Protein AF-B0I543-F1 (afdb_monomer)

Foldseek 3Di:
DDDDDDPDPPDDDDDDPDPVVVVVVVVVQLVVLQVCCPDPNNLVPPDPPPPPDDPVNSVVSNCSSCVSVVVVVVV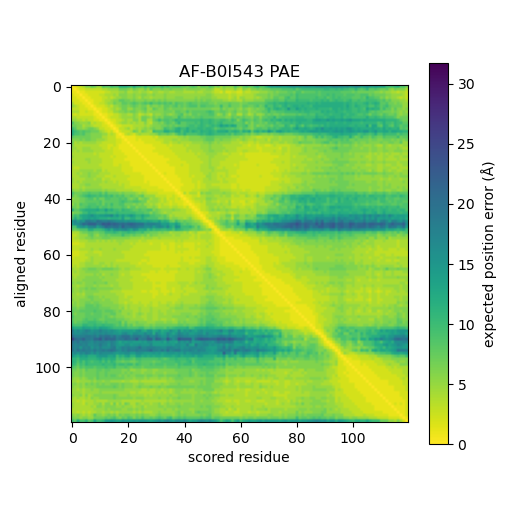VVVCVVVCCVVVVDDPDDDADPVNVVVVVVVVVVVVVVVVVVVVD

Organism: Zinnia elegans (NCBI:txid34245)

Radius of gyration: 21.09 Å; Cα contacts (8 Å, |Δi|>4): 32; chains: 1; bounding box: 51×44×49 Å

pLDDT: mean 90.52, std 5.72, range [71.56, 97.69]

Mean predicted aligned error: 6.33 Å

InterPro domains:
  IPR005150 Cellulose synthase [PF03552] (1-120)

Solvent-accessible surface area (backbone atoms only — not comparable to full-atom values): 7490 Å² total; per-residue (Å²): 140,83,91,82,85,66,98,58,80,88,76,86,80,89,75,81,87,51,66,68,59,49,51,55,50,53,48,52,52,41,52,52,26,50,51,42,52,78,37,88,72,17,64,87,78,36,76,70,81,78,72,85,63,56,68,70,61,47,50,52,53,36,52,70,34,51,53,64,62,54,52,58,62,48,52,54,58,68,48,44,62,58,51,30,66,76,69,68,55,72,88,72,72,90,77,47,78,68,56,50,51,52,53,53,50,51,54,52,49,53,54,53,50,54,54,56,64,74,69,112

Secondary structure (DSSP, 8-state):
------SS-S---PPP-SHHHHHHHHHHHHHHHHHHHHSTT-TTTSS-TTS-S-HHHHHHHHHHHHGGGGHHHHHHHHHHHHHHHHH---SSPPPPHHHHHHHHHHHHHHHHHHHHHHH-

Nearest PDB structures (foldseek):
  6wlb-assembly1_B  TM=9.700E-01  e=6.885E-10  Populus tremula x Populus tremuloides
  7d5k-assembly1_A  TM=9.700E-01  e=6.885E-10  Gossypium hirsutum
  8g2j-assembly1_D  TM=9.827E-01  e=1.732E-09  Populus tremula x P. tremuloides/Amanita muscaria mixed EST library
  8g27-assembly1_D  TM=9.525E-01  e=1.440E-09  Populus tremula x Populus tremuloides

Structure (mmCIF, N/CA/C/O backbone):
data_AF-B0I543-F1
#
_entry.id   AF-B0I543-F1
#
loop_
_atom_site.group_PDB
_atom_site.id
_atom_site.type_symbol
_atom_site.label_atom_id
_atom_site.label_alt_id
_atom_site.label_comp_id
_atom_site.label_asym_id
_atom_site.label_entity_id
_atom_site.label_seq_id
_atom_site.pdbx_PDB_ins_code
_atom_site.Cartn_x
_atom_site.Cartn_y
_atom_site.Cartn_z
_atom_site.occupancy
_atom_site.B_iso_or_equiv
_atom_site.auth_seq_id
_atom_site.auth_comp_id
_atom_site.auth_asym_id
_atom_site.auth_atom_id
_atom_site.pdbx_PDB_model_num
ATOM 1 N N . SER A 1 1 ? 17.192 -6.432 -12.980 1.00 87.19 1 SER A N 1
ATOM 2 C CA . SER A 1 1 ? 17.632 -5.085 -13.412 1.00 87.19 1 SER A CA 1
ATOM 3 C C . SER A 1 1 ? 18.626 -4.529 -12.395 1.00 87.19 1 SER A C 1
ATOM 5 O O . SER A 1 1 ? 18.761 -5.119 -11.329 1.00 87.19 1 SER A O 1
ATOM 7 N N . ILE A 1 2 ? 19.341 -3.442 -12.711 1.00 92.81 2 ILE A N 1
ATOM 8 C CA 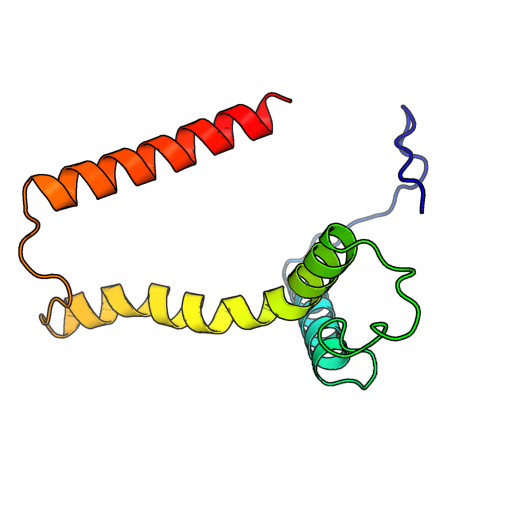. ILE A 1 2 ? 20.248 -2.755 -11.772 1.00 92.81 2 ILE A CA 1
ATOM 9 C C . ILE A 1 2 ? 19.698 -1.350 -11.516 1.00 92.81 2 ILE A C 1
ATOM 11 O O . ILE A 1 2 ? 19.372 -0.642 -12.467 1.00 92.81 2 ILE A O 1
ATOM 15 N N . TYR A 1 3 ? 19.599 -0.953 -10.246 1.00 93.12 3 TYR A N 1
ATOM 16 C CA . TYR A 1 3 ? 19.235 0.405 -9.841 1.00 93.12 3 TYR A CA 1
ATOM 17 C C . TYR A 1 3 ? 20.506 1.186 -9.483 1.00 93.12 3 TYR A C 1
ATOM 19 O O . TYR A 1 3 ? 21.212 0.819 -8.548 1.00 93.12 3 TYR A O 1
ATOM 27 N N . CYS A 1 4 ? 20.832 2.227 -10.256 1.00 94.31 4 CYS A N 1
ATOM 28 C CA . CYS A 1 4 ? 22.041 3.034 -10.081 1.00 94.31 4 CYS A CA 1
ATOM 29 C C . CYS A 1 4 ? 21.666 4.480 -9.737 1.00 94.31 4 CYS A C 1
ATOM 31 O O . CYS A 1 4 ? 20.900 5.110 -10.466 1.00 94.31 4 CYS A O 1
ATOM 33 N N . MET A 1 5 ? 22.227 5.009 -8.647 1.00 94.81 5 MET A N 1
ATOM 34 C CA . MET A 1 5 ? 22.011 6.387 -8.199 1.00 94.81 5 MET A CA 1
ATOM 35 C C . MET A 1 5 ? 23.316 7.191 -8.327 1.00 94.81 5 MET A C 1
ATOM 37 O O . MET A 1 5 ? 24.143 7.173 -7.413 1.00 94.81 5 MET A O 1
ATOM 41 N N . PRO A 1 6 ? 23.556 7.876 -9.464 1.00 95.50 6 PRO A N 1
ATOM 42 C CA . PRO A 1 6 ? 24.725 8.736 -9.622 1.00 95.50 6 PRO A CA 1
ATOM 43 C C . PRO A 1 6 ? 24.634 9.975 -8.719 1.00 95.50 6 PRO A C 1
ATOM 45 O O . PRO A 1 6 ? 23.549 10.458 -8.405 1.00 95.50 6 PRO A O 1
ATOM 48 N N . LYS A 1 7 ? 25.789 10.558 -8.363 1.00 94.94 7 LYS A N 1
ATOM 49 C CA . LYS A 1 7 ? 25.868 11.759 -7.500 1.00 94.94 7 LYS A CA 1
ATOM 50 C C . LYS A 1 7 ? 25.099 12.968 -8.046 1.00 94.94 7 LYS A C 1
ATOM 52 O O . LYS A 1 7 ? 24.672 13.824 -7.280 1.00 94.94 7 LYS A O 1
ATOM 57 N N . ARG A 1 8 ? 24.968 13.077 -9.371 1.00 94.00 8 ARG A N 1
ATOM 58 C CA . ARG A 1 8 ? 24.15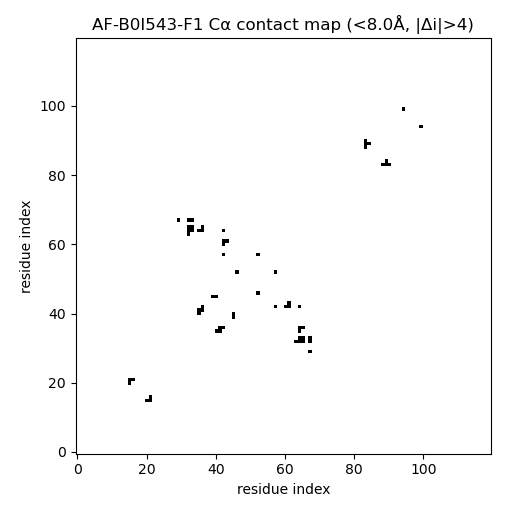4 14.102 -10.035 1.00 94.00 8 ARG A CA 1
ATOM 59 C C . ARG A 1 8 ? 22.937 13.424 -10.657 1.00 94.00 8 ARG A C 1
ATOM 61 O O . ARG A 1 8 ? 23.126 12.382 -11.282 1.00 94.00 8 ARG A O 1
ATOM 68 N N . PRO A 1 9 ? 21.727 14.006 -10.561 1.00 92.50 9 PRO A N 1
ATOM 69 C CA . PRO A 1 9 ? 20.550 13.434 -11.204 1.00 92.50 9 PRO A CA 1
ATOM 70 C C . PRO A 1 9 ? 20.782 13.378 -12.715 1.00 92.50 9 PRO A C 1
ATOM 72 O O . PRO A 1 9 ? 20.900 14.424 -13.353 1.00 92.50 9 PRO A O 1
ATOM 75 N N . ALA A 1 10 ? 20.882 12.167 -13.264 1.00 92.75 10 ALA A N 1
ATOM 76 C CA . ALA A 1 10 ? 21.130 11.956 -14.690 1.00 92.75 10 ALA A CA 1
ATOM 77 C C . ALA A 1 10 ? 19.910 12.325 -15.552 1.00 92.75 10 ALA A C 1
ATOM 79 O O . ALA A 1 10 ? 20.069 12.754 -16.689 1.00 92.75 10 ALA A O 1
ATOM 80 N N . PHE A 1 11 ? 18.704 12.215 -14.987 1.00 94.19 11 PHE A N 1
ATOM 81 C CA . PHE A 1 11 ? 17.448 12.597 -15.626 1.00 94.19 11 PHE A CA 1
ATOM 82 C C . PHE A 1 11 ? 16.709 13.602 -14.739 1.00 94.19 11 PHE A C 1
ATOM 84 O O . PHE A 1 11 ? 16.495 13.352 -13.552 1.00 94.19 11 PHE A O 1
ATOM 91 N N . LYS A 1 12 ? 16.330 14.748 -15.313 1.00 92.12 12 LYS A N 1
ATOM 92 C CA . LYS A 1 12 ? 15.511 15.784 -14.672 1.00 92.12 12 LYS A CA 1
ATOM 93 C C . LYS A 1 12 ? 14.378 16.169 -15.616 1.00 92.12 12 LYS A C 1
ATOM 95 O O . LYS A 1 12 ? 14.608 16.330 -16.810 1.00 92.12 12 LYS A O 1
ATOM 100 N N . GLY A 1 13 ? 13.181 16.338 -15.074 1.00 91.88 13 GLY A N 1
ATOM 101 C CA . GLY A 1 13 ? 12.006 16.802 -15.806 1.00 91.88 13 GLY A CA 1
ATOM 102 C C . GLY A 1 13 ? 11.119 17.653 -14.904 1.00 91.88 13 GLY A C 1
ATOM 103 O O . GLY A 1 13 ? 11.272 17.627 -13.681 1.00 91.88 13 GLY A O 1
ATOM 104 N N . SER A 1 14 ? 10.208 18.412 -15.505 1.00 90.25 14 SER A N 1
ATOM 105 C CA . SER A 1 14 ? 9.228 19.207 -14.762 1.00 90.25 14 SER A CA 1
ATOM 106 C C . SER A 1 14 ? 8.102 18.319 -14.236 1.00 90.25 14 SER A C 1
ATOM 108 O O . SER A 1 14 ? 7.563 17.491 -14.970 1.00 90.25 14 SER A O 1
ATOM 110 N N . ALA A 1 15 ? 7.744 18.496 -12.966 1.00 88.81 15 ALA A N 1
ATOM 111 C CA . ALA A 1 15 ? 6.614 17.812 -12.347 1.00 88.81 15 ALA A CA 1
ATOM 112 C C . ALA A 1 15 ? 5.326 18.650 -12.478 1.00 88.81 15 ALA A C 1
ATOM 114 O O . ALA A 1 15 ? 5.411 19.878 -12.567 1.00 88.81 15 ALA A O 1
ATOM 115 N N . PRO A 1 16 ? 4.136 18.020 -12.467 1.00 83.50 16 PRO A N 1
ATOM 116 C CA . PRO A 1 16 ? 2.871 18.746 -12.451 1.00 83.50 16 PRO A CA 1
ATOM 117 C C . PRO A 1 16 ? 2.772 19.657 -11.222 1.00 83.50 16 PRO A C 1
ATOM 119 O O . PRO A 1 16 ? 3.029 19.215 -10.103 1.00 83.50 16 PRO A O 1
ATOM 122 N N . ILE A 1 17 ? 2.377 20.914 -11.436 1.00 91.06 17 ILE A N 1
ATOM 123 C CA . ILE A 1 17 ? 2.171 21.907 -10.364 1.00 91.06 17 ILE A CA 1
ATOM 124 C C . ILE A 1 17 ? 0.702 21.906 -9.905 1.00 91.06 17 ILE A C 1
ATOM 126 O O . ILE A 1 17 ? 0.397 22.238 -8.763 1.00 91.06 17 ILE A O 1
ATOM 130 N N . ASN A 1 18 ? -0.216 21.499 -10.788 1.00 94.19 18 ASN A N 1
ATOM 131 C CA . ASN A 1 18 ? -1.648 21.459 -10.515 1.00 94.19 18 ASN A CA 1
ATOM 132 C C . ASN A 1 18 ? -2.065 20.128 -9.866 1.00 94.19 18 ASN A C 1
ATOM 134 O O . ASN A 1 18 ? -1.653 19.045 -10.293 1.00 94.19 18 ASN A O 1
ATOM 138 N N . LEU A 1 19 ? -2.953 20.209 -8.871 1.00 93.06 19 LEU A N 1
ATOM 139 C CA . LEU A 1 19 ? -3.538 19.049 -8.202 1.00 93.06 19 LEU A CA 1
ATOM 140 C C . LEU A 1 19 ? -4.340 18.171 -9.171 1.00 93.06 19 LEU A C 1
ATOM 142 O O . LEU A 1 19 ? -4.261 16.948 -9.094 1.00 93.06 19 LEU A O 1
ATOM 146 N N . SER A 1 20 ? -5.076 18.782 -10.103 1.00 94.75 20 SER A N 1
ATOM 147 C CA . SER A 1 20 ? -5.937 18.048 -11.045 1.00 94.75 20 SER A CA 1
ATOM 148 C C . SER A 1 20 ? -5.132 17.083 -11.919 1.00 94.75 20 SER A C 1
ATOM 150 O O . SER A 1 20 ? -5.486 15.912 -12.063 1.00 94.75 20 SER A O 1
ATOM 152 N N . ASP A 1 21 ? -3.996 17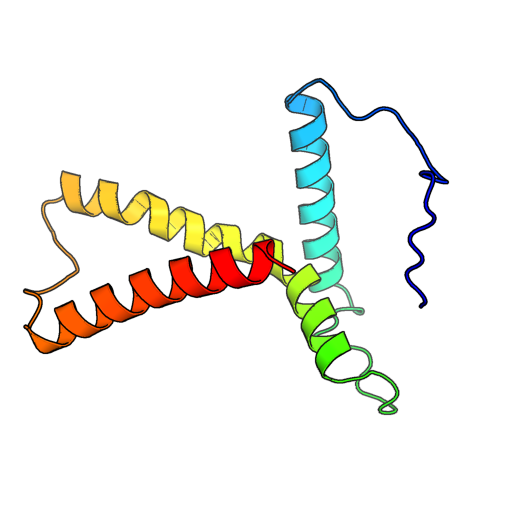.546 -12.439 1.00 92.25 21 ASP A N 1
ATOM 153 C CA . ASP A 1 21 ? -3.105 16.727 -13.264 1.00 92.25 21 ASP A CA 1
ATOM 154 C C . ASP A 1 21 ? -2.477 15.601 -12.446 1.00 92.25 21 ASP A C 1
ATOM 156 O O . ASP A 1 21 ? -2.364 14.465 -12.913 1.00 92.25 21 ASP A O 1
ATOM 160 N N . ARG A 1 22 ? -2.123 15.888 -11.187 1.00 92.56 22 ARG A N 1
ATOM 161 C CA . ARG A 1 22 ? -1.565 14.885 -10.283 1.00 92.56 22 ARG A CA 1
ATOM 162 C C . ARG A 1 22 ? -2.578 13.794 -9.934 1.00 92.56 22 ARG A C 1
ATOM 164 O O . ARG A 1 22 ? -2.209 12.620 -9.920 1.00 92.56 22 ARG A O 1
ATOM 171 N N . LEU A 1 23 ? -3.838 14.152 -9.693 1.00 93.81 23 LEU A N 1
ATOM 172 C CA . LEU A 1 23 ? -4.910 13.188 -9.426 1.00 93.81 23 LEU A CA 1
ATOM 173 C C . LEU A 1 23 ? -5.188 12.309 -10.646 1.00 93.81 23 LEU A C 1
ATOM 175 O O . LEU A 1 23 ? -5.224 11.087 -10.518 1.00 93.81 23 LEU A O 1
ATOM 179 N N . ASN A 1 24 ? -5.291 12.905 -11.837 1.00 94.50 24 ASN A N 1
ATOM 180 C CA . ASN A 1 24 ? -5.460 12.152 -13.081 1.00 94.50 24 ASN A CA 1
ATOM 181 C C . ASN A 1 24 ? -4.287 11.197 -13.339 1.00 94.50 24 ASN A C 1
ATOM 183 O O . ASN A 1 24 ? -4.485 10.073 -13.800 1.00 94.50 24 ASN A O 1
ATOM 187 N N . GLN A 1 25 ? -3.061 11.604 -13.004 1.00 93.00 25 GLN A N 1
ATOM 188 C CA . GLN A 1 25 ? -1.888 10.742 -13.109 1.00 93.00 25 GLN A CA 1
ATOM 189 C C . GLN A 1 25 ? -1.981 9.524 -12.179 1.00 93.00 25 GLN A C 1
ATOM 191 O O . GLN A 1 25 ? -1.772 8.397 -12.627 1.00 93.00 25 GLN A O 1
ATOM 196 N N . VAL A 1 26 ? -2.322 9.729 -10.905 1.00 94.25 26 VAL A N 1
ATOM 197 C CA . VAL A 1 26 ? -2.469 8.632 -9.934 1.00 94.25 26 VAL A CA 1
ATOM 198 C C . VAL A 1 26 ? -3.628 7.708 -10.315 1.00 94.25 26 VAL A C 1
ATOM 200 O O . VAL A 1 26 ? -3.490 6.489 -10.222 1.00 94.25 26 VAL A O 1
ATOM 203 N N . LEU A 1 27 ? -4.733 8.265 -10.817 1.00 94.75 27 LEU A N 1
ATOM 204 C CA . LEU A 1 27 ? -5.859 7.488 -11.327 1.00 94.75 27 LEU A CA 1
ATOM 205 C C . LEU A 1 27 ? -5.432 6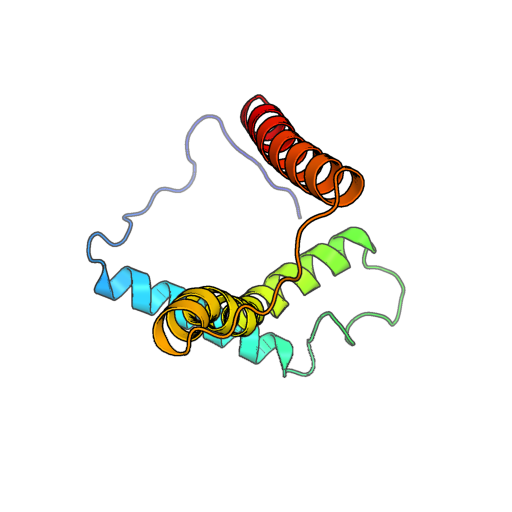.583 -12.490 1.00 94.75 27 LEU A C 1
ATOM 207 O O . LEU A 1 27 ? -5.755 5.398 -12.492 1.00 94.75 27 LEU A O 1
ATOM 211 N N . ARG A 1 28 ? -4.654 7.104 -13.447 1.00 95.25 28 ARG A N 1
ATOM 212 C CA . ARG A 1 28 ? -4.119 6.302 -14.561 1.00 95.25 28 ARG A CA 1
ATOM 213 C C . ARG A 1 28 ? -3.221 5.165 -14.079 1.00 95.25 28 ARG A C 1
ATOM 215 O O . ARG A 1 28 ? -3.284 4.076 -14.643 1.00 95.25 28 ARG A O 1
ATOM 222 N N . TRP A 1 29 ? -2.411 5.390 -13.045 1.00 94.75 29 TRP A N 1
ATOM 223 C CA . TRP A 1 29 ? -1.605 4.326 -12.438 1.00 94.75 29 TRP A CA 1
ATOM 224 C C . TRP A 1 29 ? -2.470 3.251 -11.783 1.00 94.75 29 TRP A C 1
ATOM 226 O O . TRP A 1 29 ? -2.239 2.066 -12.013 1.00 94.75 29 TRP A O 1
ATOM 236 N N . ALA A 1 30 ? -3.491 3.655 -11.023 1.00 93.50 30 ALA A N 1
ATOM 237 C CA . ALA A 1 30 ? -4.413 2.722 -10.384 1.00 93.50 30 ALA A CA 1
ATOM 238 C C . ALA A 1 30 ? -5.172 1.881 -11.420 1.00 93.50 30 ALA A C 1
ATOM 240 O O . ALA A 1 30 ? -5.216 0.660 -11.292 1.00 93.50 30 ALA A O 1
ATOM 241 N N . LEU A 1 31 ? -5.697 2.511 -12.476 1.00 94.44 31 LEU A N 1
ATOM 242 C CA . LEU A 1 31 ? -6.382 1.818 -13.570 1.00 94.44 31 LEU A CA 1
ATOM 243 C C . LEU A 1 31 ? -5.466 0.810 -14.271 1.00 94.44 31 LEU A C 1
ATOM 245 O O . LEU A 1 31 ? -5.857 -0.340 -14.434 1.00 94.44 31 LEU A O 1
ATOM 249 N N . GLY A 1 32 ? -4.234 1.203 -14.614 1.00 94.12 32 GLY A N 1
ATOM 250 C CA . GLY A 1 32 ? -3.272 0.289 -15.235 1.00 94.12 32 GLY A CA 1
ATOM 251 C C . GLY A 1 32 ? -2.898 -0.889 -14.328 1.00 94.12 32 GLY A C 1
ATOM 252 O O . GLY A 1 32 ? -2.775 -2.017 -14.794 1.00 94.12 32 GLY A O 1
ATOM 253 N N . SER A 1 33 ? -2.770 -0.654 -13.020 1.00 93.06 33 SER A N 1
ATOM 254 C CA . SER A 1 33 ? -2.500 -1.711 -12.037 1.00 93.06 33 SER A CA 1
ATOM 255 C C . SER A 1 33 ? -3.663 -2.715 -11.940 1.00 93.06 33 SER A C 1
ATOM 257 O O . SER A 1 33 ? -3.444 -3.927 -11.984 1.00 93.06 33 SER A O 1
ATOM 259 N N . VAL A 1 34 ? -4.909 -2.228 -11.927 1.00 93.62 34 VAL A N 1
ATOM 260 C CA . VAL A 1 34 ? -6.119 -3.069 -11.957 1.00 93.62 34 VAL A CA 1
ATOM 261 C C . VAL A 1 34 ? -6.244 -3.840 -13.277 1.00 93.62 34 VAL A C 1
ATOM 263 O O . VAL A 1 34 ? -6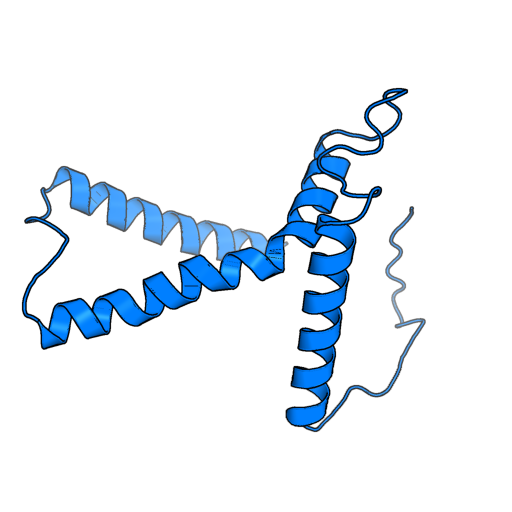.587 -5.021 -13.270 1.00 93.62 34 VAL A O 1
ATOM 266 N N . GLU A 1 35 ? -5.930 -3.216 -14.411 1.00 94.19 35 GLU A N 1
ATOM 267 C CA . GLU A 1 35 ? -5.933 -3.882 -15.717 1.00 94.19 35 GLU A CA 1
ATOM 268 C C . GLU A 1 35 ? -4.926 -5.041 -15.753 1.00 94.19 35 GLU A C 1
ATOM 270 O O . GLU A 1 35 ? -5.277 -6.157 -16.138 1.00 94.19 35 GLU A O 1
ATOM 275 N N . ILE A 1 36 ? -3.699 -4.820 -15.266 1.00 92.44 36 ILE A N 1
ATOM 276 C CA . ILE A 1 36 ? -2.676 -5.870 -15.151 1.00 92.44 36 ILE A CA 1
ATOM 277 C C . ILE A 1 36 ? -3.157 -6.997 -14.234 1.00 92.44 36 ILE A C 1
ATOM 279 O O . ILE A 1 36 ? -2.971 -8.169 -14.572 1.00 92.44 36 ILE A O 1
ATOM 283 N N . PHE A 1 37 ? -3.804 -6.663 -13.114 1.00 91.69 37 PHE A N 1
ATOM 284 C CA . PHE A 1 37 ? -4.334 -7.641 -12.166 1.00 91.69 37 PHE A CA 1
ATOM 285 C C . PHE A 1 37 ? -5.323 -8.619 -12.812 1.00 91.69 37 PHE A C 1
ATOM 287 O O . PHE A 1 37 ? -5.218 -9.825 -12.582 1.00 91.69 37 PHE A O 1
ATOM 294 N N . PHE A 1 38 ? -6.257 -8.109 -13.622 1.00 91.19 38 PHE A N 1
ATOM 295 C CA . PHE A 1 38 ? -7.266 -8.915 -14.322 1.00 91.19 38 PHE A CA 1
ATOM 296 C C . PHE A 1 38 ? -6.774 -9.505 -15.651 1.00 91.19 38 PHE A C 1
ATOM 298 O O . PHE A 1 38 ? -7.432 -10.372 -16.228 1.00 91.19 38 PHE A O 1
ATOM 305 N N . SER A 1 39 ? -5.617 -9.068 -16.144 1.00 91.31 39 SER A N 1
ATOM 306 C CA . SER A 1 39 ? -5.020 -9.602 -17.364 1.00 91.31 39 SER A CA 1
ATOM 307 C C . SER A 1 39 ? -4.450 -11.017 -17.177 1.00 91.31 39 SER A C 1
ATOM 309 O O . SER A 1 39 ? -4.167 -11.487 -16.072 1.00 91.31 39 SER A O 1
ATOM 311 N N . ARG A 1 40 ? -4.148 -11.681 -18.300 1.00 86.56 40 ARG A N 1
ATOM 312 C CA . ARG A 1 40 ? -3.423 -12.966 -18.326 1.00 86.56 40 ARG A CA 1
ATOM 313 C C . ARG A 1 40 ? -2.024 -12.892 -17.691 1.00 86.56 40 ARG A C 1
ATOM 315 O O . ARG A 1 40 ? -1.466 -13.925 -17.324 1.00 86.56 40 ARG A O 1
ATOM 322 N N . HIS A 1 41 ? -1.457 -11.693 -17.569 1.00 87.31 41 HIS A N 1
ATOM 323 C CA . HIS A 1 41 ? -0.118 -11.453 -17.033 1.00 87.31 41 HIS A CA 1
ATOM 324 C C . HIS A 1 41 ? -0.112 -11.151 -15.528 1.00 87.31 41 HIS A C 1
ATOM 326 O O . HIS A 1 41 ? 0.888 -10.661 -15.009 1.00 87.31 41 HIS A O 1
ATOM 332 N N . SER A 1 42 ? -1.197 -11.473 -14.816 1.00 86.38 42 SER A N 1
ATOM 333 C CA . SER A 1 42 ? -1.284 -11.278 -13.370 1.00 86.38 42 SER A CA 1
ATOM 334 C C . SER A 1 42 ? -0.152 -12.010 -12.625 1.00 86.38 42 SER A C 1
ATOM 336 O O . SER A 1 42 ? -0.031 -13.236 -12.751 1.00 86.38 42 SER A O 1
ATOM 338 N N . PRO A 1 43 ? 0.665 -11.314 -11.807 1.00 84.56 43 PRO A N 1
ATOM 339 C CA . PRO A 1 43 ? 1.816 -11.911 -11.116 1.00 84.56 43 PRO A CA 1
ATOM 340 C C . PRO A 1 43 ? 1.427 -13.007 -10.107 1.00 84.56 43 PRO A C 1
ATOM 342 O O . PRO A 1 43 ? 2.281 -13.807 -9.710 1.00 84.56 43 PRO A O 1
ATOM 345 N N . LEU A 1 44 ? 0.141 -13.067 -9.732 1.00 83.06 44 LEU A N 1
ATOM 346 C CA . LEU A 1 44 ? -0.444 -14.095 -8.869 1.00 83.06 44 LEU A CA 1
ATOM 347 C C . LEU A 1 44 ? -0.509 -15.481 -9.514 1.00 83.06 44 LEU A C 1
ATOM 349 O O . LEU A 1 44 ? -0.408 -16.476 -8.807 1.00 83.06 44 LEU A O 1
ATOM 353 N N . LEU A 1 45 ? -0.706 -15.558 -10.831 1.00 80.62 45 LEU A N 1
ATOM 354 C CA . LEU A 1 45 ? -0.950 -16.823 -11.543 1.00 80.62 45 LEU A CA 1
ATOM 355 C C . LEU A 1 45 ? 0.032 -17.041 -12.701 1.00 80.62 45 LEU A C 1
ATOM 357 O O . LEU A 1 45 ? 0.217 -18.162 -13.178 1.00 80.62 45 LEU A O 1
ATOM 361 N N . TYR A 1 46 ? 0.694 -15.979 -13.153 1.00 84.56 46 TYR A N 1
ATOM 362 C CA . TYR A 1 46 ? 1.607 -16.002 -14.284 1.00 84.56 46 TYR A CA 1
ATOM 363 C C . TYR A 1 46 ? 3.061 -16.264 -13.861 1.00 84.56 46 TYR A C 1
ATOM 365 O O . TYR A 1 46 ? 3.502 -15.901 -12.771 1.00 84.56 46 TYR A O 1
ATOM 373 N N . GLY A 1 47 ? 3.846 -16.906 -14.732 1.00 81.19 47 GLY A N 1
ATOM 374 C CA . GLY A 1 47 ? 5.292 -17.076 -14.529 1.00 81.19 47 GLY A CA 1
ATOM 375 C C . GLY A 1 47 ? 5.701 -18.110 -13.473 1.00 81.19 47 GLY A C 1
ATOM 376 O O . GLY A 1 47 ? 6.815 -18.036 -12.965 1.00 81.19 47 GLY A O 1
ATOM 377 N N . TYR A 1 48 ? 4.826 -19.053 -13.108 1.00 79.75 48 TYR A N 1
ATOM 378 C CA . TYR A 1 48 ? 5.175 -20.189 -12.233 1.00 79.75 48 TYR A CA 1
ATOM 379 C C . TYR A 1 48 ? 5.917 -21.310 -12.973 1.00 79.75 48 TYR A C 1
ATOM 381 O O . TYR A 1 48 ? 6.622 -22.110 -12.361 1.00 79.75 48 TYR A O 1
ATOM 389 N N . LYS A 1 49 ? 5.789 -21.363 -14.302 1.00 72.31 49 LYS A N 1
ATOM 390 C CA . LYS A 1 49 ? 6.469 -22.356 -15.136 1.00 72.31 49 LYS A CA 1
ATOM 391 C C . LYS A 1 49 ? 7.938 -21.956 -15.303 1.00 72.31 49 LYS A C 1
ATOM 393 O O . LYS A 1 49 ? 8.225 -20.952 -15.945 1.00 72.31 49 LYS A O 1
ATOM 398 N N . GLY A 1 50 ? 8.849 -22.735 -14.719 1.00 71.56 50 GLY A N 1
ATOM 399 C CA . GLY A 1 50 ? 10.295 -22.616 -14.942 1.00 71.56 50 GLY A CA 1
ATOM 400 C C . GLY A 1 50 ? 11.121 -21.990 -13.813 1.00 71.56 50 GLY A C 1
ATOM 401 O O . GLY A 1 50 ? 12.321 -21.867 -13.988 1.00 71.56 50 GLY A O 1
ATOM 402 N N . GLY A 1 51 ? 10.532 -21.600 -12.673 1.00 77.81 51 GLY A N 1
ATOM 403 C CA . GLY A 1 51 ? 11.282 -21.269 -11.442 1.00 77.81 51 GLY A CA 1
ATOM 404 C C . GLY A 1 51 ? 12.255 -20.076 -11.498 1.00 77.81 51 GLY A C 1
ATOM 405 O O . GLY A 1 51 ? 12.937 -19.807 -10.517 1.00 77.81 51 GLY A O 1
ATOM 406 N N . ASN A 1 52 ? 12.308 -19.335 -12.606 1.00 83.00 52 ASN A N 1
ATOM 407 C CA . ASN A 1 52 ? 13.315 -18.294 -12.845 1.00 83.00 52 ASN A CA 1
ATOM 408 C C . ASN A 1 52 ? 13.066 -16.969 -12.097 1.00 83.00 52 ASN A C 1
ATOM 410 O O . ASN A 1 52 ? 13.874 -16.051 -12.206 1.00 83.00 52 ASN A O 1
ATOM 414 N N . LEU A 1 53 ? 11.954 -16.847 -11.361 1.00 86.56 53 LEU A N 1
ATOM 415 C CA . LEU A 1 53 ? 11.590 -15.635 -10.624 1.00 86.56 53 LEU A CA 1
ATOM 416 C C . LEU A 1 53 ? 11.769 -15.852 -9.121 1.00 86.56 53 LEU A C 1
ATOM 418 O O . LEU A 1 53 ? 11.167 -16.765 -8.549 1.00 86.56 53 LEU A O 1
ATOM 422 N N . LYS A 1 54 ? 12.554 -14.986 -8.472 1.00 89.44 54 LYS A N 1
ATOM 423 C CA . LYS A 1 54 ? 12.754 -15.043 -7.021 1.00 89.44 54 LYS A CA 1
ATOM 424 C C . LYS A 1 54 ? 11.427 -14.825 -6.298 1.00 89.44 54 LYS A C 1
ATOM 426 O O . LYS A 1 54 ? 10.615 -13.989 -6.686 1.00 89.44 54 LYS A O 1
ATOM 431 N N . TRP A 1 55 ? 11.227 -15.543 -5.197 1.00 88.06 55 TRP A N 1
ATOM 432 C CA . TRP A 1 55 ? 9.972 -15.474 -4.446 1.00 88.06 55 TRP A CA 1
ATOM 433 C C . TRP A 1 55 ? 9.689 -14.071 -3.879 1.00 88.06 55 TRP A C 1
ATOM 435 O O . TRP A 1 55 ? 8.589 -13.555 -4.054 1.00 88.06 55 TRP A O 1
ATOM 445 N N . LEU A 1 56 ? 10.697 -13.406 -3.296 1.00 92.19 56 LEU A N 1
ATOM 446 C CA . LEU A 1 56 ? 10.564 -12.027 -2.794 1.00 92.19 56 LEU A CA 1
ATOM 447 C C . LEU A 1 56 ? 10.283 -11.011 -3.912 1.00 92.19 56 LEU A C 1
ATOM 449 O O . LEU A 1 56 ? 9.520 -10.070 -3.721 1.00 92.19 56 LEU A O 1
ATOM 453 N N . GLU A 1 57 ? 10.868 -11.217 -5.091 1.00 90.56 57 GLU A N 1
ATOM 454 C CA . GLU A 1 57 ? 10.627 -10.374 -6.266 1.00 90.56 57 GLU A CA 1
ATOM 455 C C . GLU A 1 57 ? 9.181 -10.522 -6.754 1.00 90.56 57 GLU A C 1
ATOM 457 O O . GLU A 1 57 ? 8.502 -9.531 -7.018 1.00 90.56 57 GLU A O 1
ATOM 462 N N . ARG A 1 58 ? 8.655 -11.753 -6.767 1.00 90.31 58 ARG A N 1
ATOM 463 C CA . ARG A 1 58 ? 7.234 -12.000 -7.032 1.00 90.31 58 ARG A CA 1
ATOM 464 C C . ARG A 1 58 ? 6.338 -11.314 -6.005 1.00 90.31 58 ARG A C 1
ATOM 466 O O . ARG A 1 58 ? 5.351 -10.702 -6.397 1.00 90.31 58 ARG A O 1
ATOM 473 N N . PHE A 1 59 ? 6.668 -11.404 -4.719 1.00 91.62 59 PHE A N 1
ATOM 474 C CA . PHE A 1 59 ? 5.894 -10.746 -3.666 1.00 91.62 59 PHE A CA 1
ATOM 475 C C . PHE A 1 59 ? 5.843 -9.225 -3.871 1.00 91.62 59 PHE A C 1
ATOM 477 O O . PHE A 1 59 ? 4.768 -8.633 -3.792 1.00 91.62 59 PHE A O 1
ATOM 484 N N . ALA A 1 60 ? 6.969 -8.606 -4.240 1.00 92.56 60 ALA A N 1
ATOM 485 C CA . ALA A 1 60 ? 7.011 -7.189 -4.591 1.00 92.56 60 ALA A CA 1
ATOM 486 C C . ALA A 1 60 ? 6.104 -6.859 -5.793 1.00 92.56 60 ALA A C 1
ATOM 488 O O . ALA A 1 60 ? 5.350 -5.890 -5.729 1.00 92.56 60 ALA A O 1
ATOM 489 N N . TYR A 1 61 ? 6.106 -7.684 -6.849 1.00 91.75 61 TYR A N 1
ATOM 490 C CA . TYR A 1 61 ? 5.220 -7.495 -8.007 1.00 91.75 61 TYR A CA 1
ATOM 491 C C . TYR A 1 61 ? 3.738 -7.664 -7.681 1.00 91.75 61 TYR A C 1
ATOM 493 O O . TYR A 1 61 ? 2.893 -6.942 -8.212 1.00 91.75 61 TYR A O 1
ATOM 501 N N . VAL A 1 62 ? 3.400 -8.614 -6.811 1.00 92.06 62 VAL A N 1
ATOM 502 C CA . VAL A 1 62 ? 2.025 -8.761 -6.332 1.00 92.06 62 VAL A CA 1
ATOM 503 C C . VAL A 1 62 ? 1.621 -7.500 -5.576 1.00 92.06 62 VAL A C 1
ATOM 505 O O . VAL A 1 62 ? 0.602 -6.912 -5.922 1.00 92.06 62 VAL A O 1
ATOM 508 N N . ASN A 1 63 ? 2.446 -7.026 -4.636 1.00 93.06 63 ASN A N 1
ATOM 509 C CA . ASN A 1 63 ? 2.177 -5.820 -3.851 1.00 93.06 63 ASN A CA 1
ATOM 510 C C . ASN A 1 63 ? 1.926 -4.579 -4.734 1.00 93.06 63 ASN A C 1
ATOM 512 O O . ASN A 1 63 ? 0.959 -3.850 -4.519 1.00 93.06 63 ASN A O 1
ATOM 516 N N . THR A 1 64 ? 2.723 -4.372 -5.788 1.00 91.12 64 THR A N 1
ATOM 517 C CA . THR A 1 64 ? 2.533 -3.257 -6.739 1.00 91.12 64 THR A CA 1
ATOM 518 C C . THR A 1 64 ? 1.338 -3.424 -7.682 1.00 91.12 64 THR A C 1
ATOM 520 O O . THR A 1 64 ? 0.943 -2.464 -8.344 1.00 91.12 64 THR A O 1
ATOM 523 N N . THR A 1 65 ? 0.744 -4.612 -7.757 1.00 92.00 65 THR A N 1
ATOM 524 C CA . THR A 1 65 ? -0.462 -4.862 -8.559 1.00 92.00 65 THR A CA 1
ATOM 525 C C . THR A 1 65 ? -1.730 -4.776 -7.702 1.00 92.00 65 THR A C 1
ATOM 527 O O . THR A 1 65 ? -2.777 -4.338 -8.166 1.00 92.00 65 THR A O 1
ATOM 530 N N . VAL A 1 66 ? -1.654 -5.162 -6.422 1.00 91.94 66 VAL A N 1
ATOM 531 C CA . VAL A 1 66 ? -2.820 -5.161 -5.523 1.00 91.94 66 VAL A CA 1
ATOM 532 C C . VAL A 1 66 ? -3.012 -3.863 -4.740 1.00 91.94 66 VAL A C 1
ATOM 534 O O . VAL A 1 66 ? -4.077 -3.675 -4.151 1.00 91.94 66 VAL A O 1
ATOM 537 N N . TYR A 1 67 ? -2.044 -2.937 -4.758 1.00 92.06 67 TYR A N 1
ATOM 538 C CA . TYR A 1 67 ? -2.141 -1.681 -4.002 1.00 92.06 67 TYR A CA 1
ATOM 539 C C . TYR A 1 67 ? -3.461 -0.903 -4.195 1.00 92.06 67 TYR A C 1
ATOM 541 O O . TYR A 1 67 ? -3.977 -0.424 -3.183 1.00 92.06 67 TYR A O 1
ATOM 549 N N . PRO A 1 68 ? -4.080 -0.771 -5.393 1.00 92.69 68 PRO A N 1
ATOM 550 C CA . PRO A 1 68 ? -5.291 0.042 -5.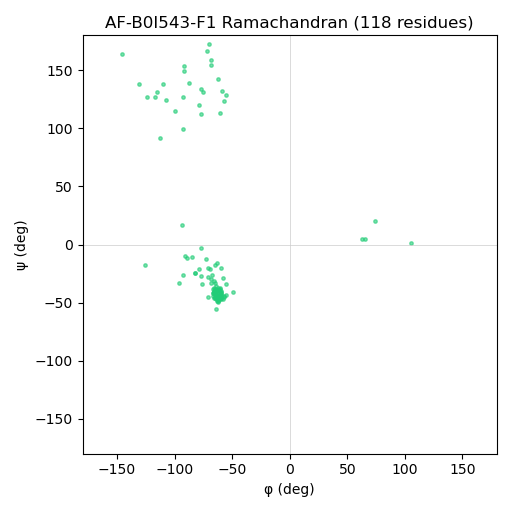522 1.00 92.69 68 PRO A CA 1
ATOM 551 C C . PRO A 1 68 ? -6.488 -0.574 -4.789 1.00 92.69 68 PRO A C 1
ATOM 553 O O . PRO A 1 68 ? -7.364 0.154 -4.328 1.00 92.69 68 PRO A O 1
ATOM 556 N N . PHE A 1 69 ? -6.511 -1.897 -4.601 1.00 92.94 69 PHE A N 1
ATOM 557 C CA . PHE A 1 69 ? -7.588 -2.574 -3.878 1.00 92.94 69 PHE A CA 1
ATOM 558 C C . PHE A 1 69 ? -7.582 -2.263 -2.381 1.00 92.94 69 PHE A C 1
ATOM 560 O O . PHE A 1 69 ? -8.629 -2.357 -1.746 1.00 92.94 69 PHE A O 1
ATOM 567 N N . THR A 1 70 ? -6.448 -1.826 -1.820 1.00 93.88 70 THR A N 1
ATOM 568 C CA . THR A 1 70 ? -6.361 -1.404 -0.410 1.00 93.88 70 THR A CA 1
ATOM 569 C C . THR A 1 70 ? -7.193 -0.152 -0.108 1.00 93.88 70 THR A C 1
ATOM 571 O O . THR A 1 70 ? -7.559 0.075 1.043 1.00 93.88 70 THR A O 1
ATOM 574 N N . ALA A 1 71 ? -7.582 0.616 -1.134 1.00 93.19 71 ALA A N 1
ATOM 575 C CA . ALA A 1 71 ? -8.464 1.768 -0.978 1.00 93.19 71 ALA A CA 1
ATOM 576 C C . ALA A 1 71 ? -9.873 1.379 -0.492 1.00 93.19 71 ALA A C 1
ATOM 578 O O . ALA A 1 71 ? -10.479 2.130 0.265 1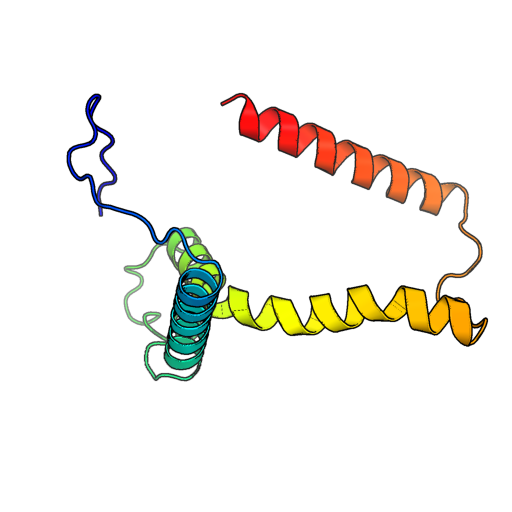.00 93.19 71 ALA A O 1
ATOM 579 N N . LEU A 1 72 ? -10.389 0.204 -0.875 1.00 93.50 72 LEU A N 1
ATOM 580 C CA . LEU A 1 72 ? -11.723 -0.257 -0.468 1.00 93.50 72 LEU A CA 1
ATOM 581 C C . LEU A 1 72 ? -11.844 -0.481 1.053 1.00 93.50 72 LEU A C 1
ATOM 583 O O . LEU A 1 72 ? -12.710 0.146 1.669 1.00 93.50 72 LEU A O 1
ATOM 587 N N . PRO A 1 73 ? -10.994 -1.313 1.698 1.00 94.75 73 PRO A N 1
ATOM 588 C CA . PRO A 1 73 ? -11.034 -1.467 3.147 1.00 94.75 73 PRO A CA 1
ATOM 589 C C . PRO A 1 73 ? -10.640 -0.177 3.870 1.00 94.75 73 PRO A C 1
ATOM 591 O O . PRO A 1 73 ? -11.181 0.091 4.938 1.00 94.75 73 PRO A O 1
ATOM 594 N N . LEU A 1 74 ? -9.761 0.650 3.291 1.00 94.62 74 LEU A N 1
ATOM 595 C CA . LEU A 1 74 ? -9.404 1.941 3.876 1.00 94.62 74 LEU A CA 1
ATOM 596 C C . LEU A 1 74 ? -10.609 2.889 3.942 1.00 94.62 74 LEU A C 1
ATOM 598 O O . LEU A 1 74 ? -10.853 3.481 4.988 1.00 94.62 74 LEU A O 1
ATOM 602 N N . LEU A 1 75 ? -11.399 2.997 2.870 1.00 95.38 75 LEU A N 1
ATOM 603 C CA . LEU A 1 75 ? -12.624 3.802 2.865 1.00 95.38 75 LEU A CA 1
ATOM 604 C C . LEU A 1 75 ? -13.626 3.298 3.909 1.00 95.38 75 LEU A C 1
ATOM 606 O O . LEU A 1 75 ? -14.150 4.091 4.693 1.00 95.38 75 LEU A O 1
ATOM 610 N N . ALA A 1 76 ? -13.844 1.982 3.975 1.00 94.44 76 ALA A N 1
ATOM 611 C CA . ALA A 1 76 ? -14.696 1.388 5.002 1.00 94.44 76 ALA A CA 1
ATOM 612 C C . ALA A 1 76 ? -14.187 1.731 6.415 1.00 94.44 76 ALA A C 1
ATOM 614 O O . ALA A 1 76 ? -14.951 2.212 7.250 1.00 94.44 76 ALA A O 1
ATOM 615 N N . TYR A 1 77 ? -12.884 1.583 6.658 1.00 93.12 77 TYR A N 1
ATOM 616 C CA . TYR A 1 77 ? -12.252 1.896 7.937 1.00 93.12 77 TYR A CA 1
ATOM 617 C C . TYR A 1 77 ? -12.366 3.380 8.314 1.00 93.12 77 TYR A C 1
ATOM 619 O O . TYR A 1 77 ? -12.686 3.691 9.455 1.00 93.12 77 TYR A O 1
ATOM 627 N N . CYS A 1 78 ? -12.176 4.308 7.374 1.00 94.50 78 CYS A N 1
ATOM 628 C CA . CYS A 1 78 ? -12.300 5.745 7.636 1.00 94.50 78 CYS A CA 1
ATOM 629 C C . CYS A 1 78 ? -13.747 6.184 7.924 1.00 94.50 78 CYS A C 1
ATOM 631 O O . CYS A 1 78 ? -13.955 7.136 8.673 1.00 94.50 78 CYS A O 1
ATOM 633 N N . THR A 1 79 ? -14.748 5.506 7.354 1.00 92.94 79 THR A N 1
ATOM 634 C CA . THR A 1 79 ? -16.174 5.815 7.599 1.00 92.94 79 THR A CA 1
ATOM 635 C C . THR A 1 79 ? -16.721 5.195 8.885 1.00 92.94 79 THR A C 1
ATOM 637 O O . THR A 1 79 ? -17.663 5.726 9.477 1.00 92.94 79 THR A O 1
ATOM 640 N N . LEU A 1 80 ? -16.115 4.104 9.358 1.00 91.25 80 LEU A N 1
ATOM 641 C CA . LEU A 1 80 ? -16.567 3.353 10.527 1.00 91.25 80 LEU A CA 1
ATOM 642 C C . LEU A 1 80 ? -16.654 4.205 11.813 1.00 91.25 80 LEU A C 1
ATOM 644 O O . LEU A 1 80 ? -17.692 4.127 12.475 1.00 91.25 80 LEU A O 1
ATOM 648 N N . PRO A 1 81 ? -15.674 5.066 12.166 1.00 89.94 81 PRO A N 1
ATOM 649 C CA . PRO A 1 81 ? -15.775 5.945 13.333 1.00 89.94 81 PRO A CA 1
ATOM 650 C C . PRO A 1 81 ? -16.966 6.905 13.277 1.00 89.94 81 PRO A C 1
ATOM 652 O O . PRO A 1 81 ? -17.644 7.092 14.285 1.00 89.94 81 PRO A O 1
ATOM 655 N N . ALA A 1 82 ? -17.260 7.478 12.105 1.00 91.12 82 ALA A N 1
ATOM 656 C CA . ALA A 1 82 ? -18.391 8.390 11.932 1.00 91.12 82 ALA A CA 1
ATOM 657 C C . ALA A 1 82 ? -19.731 7.666 12.139 1.00 91.12 82 ALA A C 1
ATOM 659 O O . ALA A 1 82 ? -20.623 8.183 12.810 1.00 91.12 82 ALA A O 1
ATOM 660 N N . ILE A 1 83 ? -19.852 6.437 11.628 1.00 91.19 83 ILE A N 1
ATOM 661 C CA . ILE A 1 83 ? -21.040 5.598 11.825 1.00 91.19 83 ILE A CA 1
ATOM 662 C C . ILE A 1 83 ? -21.195 5.216 13.303 1.00 91.19 83 ILE A C 1
ATOM 664 O O . ILE A 1 83 ? -22.293 5.339 13.847 1.00 91.19 83 ILE A O 1
ATOM 668 N N . CYS A 1 84 ? -20.114 4.795 13.968 1.00 89.50 84 CYS A N 1
ATOM 669 C CA . CYS A 1 84 ? -20.137 4.447 15.394 1.00 89.50 84 CYS A CA 1
ATOM 670 C C . CYS A 1 84 ? -20.570 5.641 16.257 1.00 89.50 84 CYS A C 1
ATOM 672 O O . CYS A 1 84 ? -21.381 5.478 17.166 1.00 89.50 84 CYS A O 1
ATOM 674 N N . LEU A 1 85 ? -20.079 6.843 15.934 1.00 89.88 85 LEU A N 1
ATOM 675 C CA . LEU A 1 85 ? -20.406 8.070 16.658 1.00 89.88 85 LEU A CA 1
ATOM 676 C C . LEU A 1 85 ? -21.882 8.469 16.494 1.00 89.88 85 LEU A C 1
ATOM 678 O O . LEU A 1 85 ? -22.530 8.811 17.477 1.00 89.88 85 LEU A O 1
ATOM 682 N N . LEU A 1 86 ? -22.425 8.407 15.272 1.00 92.12 86 LEU A N 1
ATOM 683 C CA . LEU A 1 86 ? -23.807 8.824 14.988 1.00 92.12 86 LEU A CA 1
ATOM 684 C C . LEU A 1 86 ? -24.855 7.802 15.442 1.00 92.12 86 LEU A C 1
ATOM 686 O O . LEU A 1 86 ? -25.955 8.178 15.836 1.00 92.12 86 LEU A O 1
ATOM 690 N N . THR A 1 87 ? -24.538 6.509 15.371 1.00 89.00 87 THR A N 1
ATOM 691 C CA . THR A 1 87 ? -25.470 5.437 15.763 1.00 89.00 87 THR A CA 1
ATOM 692 C C . THR A 1 87 ? -25.366 5.062 17.240 1.00 89.00 87 THR A C 1
ATOM 694 O O . THR A 1 87 ? -26.209 4.313 17.733 1.00 89.00 87 THR A O 1
ATOM 697 N N . GLY A 1 88 ? -24.327 5.534 17.940 1.00 80.94 88 GLY A N 1
ATOM 698 C CA . GLY A 1 88 ? -24.045 5.200 19.339 1.00 80.94 88 GLY A CA 1
ATOM 699 C C . GLY A 1 88 ? -23.687 3.728 19.576 1.00 80.94 88 GLY A C 1
ATOM 700 O O . GLY A 1 88 ? -23.534 3.311 20.723 1.00 80.94 88 GLY A O 1
ATOM 701 N N . LYS A 1 89 ? -23.559 2.919 18.516 1.00 82.56 89 LYS A N 1
ATOM 702 C CA . LYS A 1 89 ? -23.195 1.502 18.601 1.00 82.56 89 LYS A CA 1
ATOM 703 C C . LYS A 1 89 ? -21.686 1.359 18.466 1.00 82.56 89 LYS A C 1
ATOM 705 O O . LYS A 1 89 ? -21.148 1.369 17.361 1.00 82.56 89 LYS A O 1
ATOM 710 N N . PHE A 1 90 ? -21.006 1.205 19.597 1.00 78.69 90 PHE A N 1
ATOM 711 C CA . PHE A 1 90 ? -19.584 0.881 19.609 1.00 78.69 90 PHE A CA 1
ATOM 712 C C . PHE A 1 90 ? -19.365 -0.593 19.261 1.00 78.69 90 PHE A C 1
ATOM 714 O O . PHE A 1 90 ? -20.008 -1.483 19.810 1.00 78.69 90 PHE A O 1
ATOM 721 N N . ILE A 1 91 ? -18.445 -0.836 18.327 1.00 72.75 91 ILE A N 1
ATOM 722 C CA . ILE A 1 91 ? -18.081 -2.182 17.857 1.00 72.75 91 ILE A CA 1
ATOM 723 C C . ILE A 1 91 ? -17.065 -2.843 18.808 1.00 72.75 91 ILE A C 1
ATOM 725 O O . ILE A 1 91 ? -16.984 -4.067 18.871 1.00 72.75 91 ILE A O 1
ATOM 729 N N . MET A 1 92 ? -16.301 -2.045 19.563 1.00 73.75 92 MET A N 1
ATOM 730 C CA . MET A 1 92 ? -15.285 -2.542 20.492 1.00 73.75 92 MET A CA 1
ATOM 731 C C . MET A 1 92 ? -15.874 -2.707 21.907 1.00 73.75 92 MET A C 1
ATOM 733 O O . MET A 1 92 ? -16.424 -1.734 22.427 1.00 73.75 92 MET A O 1
ATOM 737 N N . PRO A 1 93 ? -15.748 -3.889 22.546 1.00 76.62 93 PRO A N 1
ATOM 738 C CA . PRO A 1 93 ? -16.089 -4.073 23.957 1.00 76.62 93 PRO A CA 1
ATOM 739 C C . PRO A 1 93 ? -15.083 -3.359 24.875 1.00 76.62 93 PRO A C 1
ATOM 741 O O . PRO A 1 93 ? -14.045 -2.871 24.422 1.00 76.62 93 PRO A O 1
ATOM 744 N N . GLU A 1 94 ? -15.370 -3.320 26.178 1.00 78.44 94 GLU A N 1
ATOM 745 C CA . GLU A 1 94 ? -14.441 -2.768 27.169 1.00 78.44 94 GLU A CA 1
ATOM 746 C C . GLU A 1 94 ? -13.067 -3.452 27.087 1.00 78.44 94 GLU A C 1
ATOM 748 O O . GLU A 1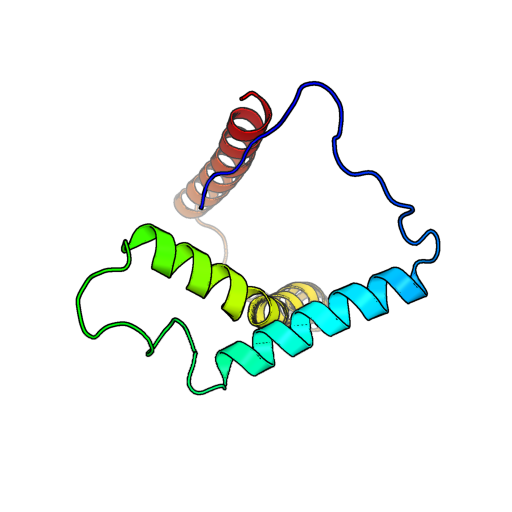 94 ? -12.943 -4.679 27.060 1.00 78.44 94 GLU A O 1
ATOM 753 N N . ILE A 1 95 ? -12.018 -2.634 27.002 1.00 80.75 95 ILE A N 1
ATOM 754 C CA . ILE A 1 95 ? -10.653 -3.098 26.768 1.00 80.75 95 ILE A CA 1
ATOM 755 C C . ILE A 1 95 ? -10.087 -3.637 28.085 1.00 80.75 95 ILE A C 1
ATOM 757 O O . ILE A 1 95 ? -9.953 -2.902 29.062 1.00 80.75 95 ILE A O 1
ATOM 761 N N . SER A 1 96 ? -9.709 -4.916 28.105 1.00 88.12 96 SER A N 1
ATOM 762 C CA . SER A 1 96 ? -8.996 -5.506 29.241 1.00 88.12 96 SER A CA 1
ATOM 763 C C . SER A 1 96 ? -7.578 -4.938 29.371 1.00 88.12 96 SER A C 1
ATOM 765 O O . SER A 1 96 ? -6.981 -4.468 28.401 1.00 88.12 96 SER A O 1
ATOM 767 N N . THR A 1 97 ? -6.989 -5.033 30.564 1.00 87.94 97 THR A N 1
ATOM 768 C CA . THR A 1 97 ? -5.601 -4.604 30.829 1.00 87.94 97 THR A CA 1
ATOM 769 C C . THR A 1 97 ? -4.581 -5.264 29.899 1.00 87.94 97 THR A C 1
ATOM 771 O O . THR A 1 97 ? -3.596 -4.646 29.510 1.00 87.94 97 THR A O 1
ATOM 774 N N . LEU A 1 98 ? -4.821 -6.513 29.499 1.00 89.69 98 LEU A N 1
ATOM 775 C CA . LEU A 1 98 ? -3.974 -7.222 28.545 1.00 89.69 98 LEU A CA 1
ATOM 776 C C . LEU A 1 98 ? -4.127 -6.654 27.125 1.00 89.69 98 LEU A C 1
ATOM 778 O O . LEU A 1 98 ? -3.130 -6.408 26.451 1.00 89.69 98 LEU A O 1
ATOM 782 N N . ALA A 1 99 ? -5.360 -6.399 26.678 1.00 88.19 99 ALA A N 1
ATOM 783 C CA . ALA A 1 99 ? -5.618 -5.830 25.358 1.00 88.19 99 ALA A CA 1
ATOM 784 C C . ALA A 1 99 ? -5.029 -4.416 25.216 1.00 88.19 99 ALA A C 1
ATOM 786 O O . ALA A 1 99 ? -4.442 -4.100 24.181 1.00 88.19 99 ALA A O 1
ATOM 787 N N . SER A 1 100 ? -5.109 -3.581 26.258 1.00 87.62 100 SER A N 1
ATOM 788 C CA . SER A 1 100 ? -4.524 -2.235 26.233 1.00 87.62 100 SER A CA 1
ATOM 789 C C . SER A 1 100 ? -2.997 -2.260 26.109 1.00 87.62 100 SER A C 1
ATOM 791 O O . SER A 1 100 ? -2.441 -1.486 25.328 1.00 87.62 100 SER A O 1
ATOM 793 N N . LEU A 1 101 ? -2.317 -3.192 26.787 1.00 92.69 101 LEU A N 1
ATOM 794 C CA . LEU A 1 101 ? -0.871 -3.391 26.638 1.00 92.69 101 LEU A CA 1
ATOM 795 C C . LEU A 1 101 ? -0.486 -3.781 25.204 1.00 92.69 101 LEU A C 1
ATOM 797 O O . LEU A 1 101 ? 0.485 -3.242 24.672 1.00 92.69 101 LEU A O 1
ATOM 801 N N . PHE A 1 102 ? -1.260 -4.657 24.552 1.00 92.81 102 PHE A N 1
ATOM 802 C CA . PHE A 1 102 ? -1.039 -5.005 23.143 1.00 92.81 102 PHE A CA 1
ATOM 803 C C . PHE A 1 102 ? -1.185 -3.794 22.215 1.00 92.81 102 PHE A C 1
ATOM 805 O O . PHE A 1 102 ? -0.327 -3.588 21.357 1.00 92.81 102 PHE A O 1
ATOM 812 N N . PHE A 1 103 ? -2.215 -2.961 22.402 1.00 91.12 103 PHE A N 1
ATOM 813 C CA . PHE A 1 103 ? -2.382 -1.740 21.606 1.00 91.12 103 PHE A CA 1
ATOM 814 C C . PHE A 1 103 ? -1.208 -0.775 21.784 1.00 91.12 103 PHE A C 1
ATOM 816 O O . PHE A 1 103 ? -0.648 -0.305 20.795 1.00 91.12 103 PHE A O 1
ATOM 823 N N . ILE A 1 104 ? -0.795 -0.514 23.028 1.00 94.56 104 ILE A N 1
ATOM 824 C CA . ILE A 1 104 ? 0.337 0.377 23.323 1.00 94.56 104 ILE A CA 1
ATOM 825 C C . ILE A 1 104 ? 1.625 -0.164 22.691 1.00 94.56 104 ILE A C 1
ATOM 827 O O . ILE A 1 104 ? 2.352 0.584 22.036 1.00 94.56 104 ILE A O 1
ATOM 831 N N . SER A 1 105 ? 1.892 -1.464 22.841 1.00 95.75 105 SER A N 1
ATOM 832 C CA . SER A 1 105 ? 3.061 -2.118 22.249 1.00 95.75 105 SER A CA 1
ATOM 833 C C . SER A 1 105 ? 3.068 -2.005 20.721 1.00 95.75 105 SER A C 1
ATOM 835 O O . SER A 1 105 ? 4.096 -1.656 20.137 1.00 95.75 105 SER A O 1
ATOM 837 N N . LEU A 1 106 ? 1.917 -2.211 20.074 1.00 96.19 106 LEU A N 1
ATOM 838 C CA . LEU A 1 106 ? 1.771 -2.076 18.628 1.00 96.19 106 LEU A CA 1
ATOM 839 C C . LEU A 1 106 ? 2.064 -0.643 18.166 1.00 96.19 106 LEU A C 1
ATOM 841 O O . LEU A 1 106 ? 2.887 -0.462 17.269 1.00 96.19 106 LEU A O 1
ATOM 845 N N . PHE A 1 107 ? 1.487 0.376 18.809 1.00 96.00 107 PHE A N 1
ATOM 846 C CA . PHE A 1 107 ? 1.772 1.774 18.464 1.00 96.00 107 PHE A CA 1
ATOM 847 C C . PHE A 1 107 ? 3.256 2.116 18.625 1.00 96.00 107 PHE A C 1
ATOM 849 O O . PHE A 1 107 ? 3.852 2.687 17.711 1.00 96.00 107 PHE A O 1
ATOM 856 N N . LEU A 1 108 ? 3.879 1.719 19.739 1.00 97.19 108 LEU A N 1
ATOM 857 C CA . LEU A 1 108 ? 5.311 1.933 19.965 1.00 97.19 108 LEU A CA 1
ATOM 858 C C . LEU A 1 108 ? 6.167 1.262 18.887 1.00 97.19 108 LEU A C 1
ATOM 860 O O . LEU A 1 108 ? 7.113 1.873 18.391 1.00 97.19 108 LEU A O 1
ATOM 864 N N . SER A 1 109 ? 5.820 0.035 18.488 1.00 97.69 109 SER A N 1
ATOM 865 C CA . SER A 1 109 ? 6.546 -0.693 17.446 1.00 97.69 109 SER A CA 1
ATOM 866 C C . SER A 1 109 ? 6.484 0.013 16.086 1.00 97.69 109 SER A C 1
ATOM 868 O O . SER A 1 109 ? 7.503 0.096 15.401 1.00 97.69 109 SER A O 1
ATOM 870 N N . ILE A 1 110 ? 5.336 0.598 15.721 1.00 97.38 110 ILE A N 1
ATOM 871 C CA . ILE A 1 110 ? 5.162 1.348 14.467 1.00 97.38 110 ILE A CA 1
ATOM 872 C C . ILE A 1 110 ? 6.053 2.595 14.460 1.00 97.38 110 ILE A C 1
ATOM 874 O O . ILE A 1 110 ? 6.772 2.839 13.494 1.00 97.38 110 ILE A O 1
ATOM 878 N N . PHE A 1 111 ? 6.060 3.368 15.549 1.00 96.38 111 PHE A N 1
ATOM 879 C CA . PHE A 1 111 ? 6.912 4.558 15.632 1.00 96.38 111 PHE A CA 1
ATOM 880 C C . PHE A 1 111 ? 8.401 4.204 15.622 1.00 96.38 111 PHE A C 1
ATOM 882 O O . PHE A 1 111 ? 9.176 4.824 14.895 1.00 96.38 111 PHE A O 1
ATOM 889 N N . ALA A 1 112 ? 8.806 3.195 16.398 1.00 96.88 112 ALA A N 1
ATOM 890 C CA . ALA A 1 112 ? 10.198 2.766 16.466 1.00 96.88 112 ALA A CA 1
ATOM 891 C C . ALA A 1 112 ? 10.710 2.273 15.104 1.00 96.88 112 ALA A C 1
ATOM 893 O O . ALA A 1 112 ? 11.795 2.663 14.677 1.00 96.88 112 ALA A O 1
ATOM 894 N N . THR A 1 113 ? 9.919 1.457 14.402 1.00 97.19 113 THR A N 1
ATOM 895 C CA . THR A 1 113 ? 10.275 0.962 13.064 1.00 97.19 113 THR A CA 1
ATOM 896 C C . THR A 1 113 ? 10.346 2.089 12.036 1.00 97.19 113 THR A C 1
ATOM 898 O O . THR A 1 113 ? 11.326 2.147 11.299 1.00 97.19 113 THR A O 1
ATOM 901 N N . GLY A 1 114 ? 9.406 3.041 12.048 1.00 95.31 114 GLY A N 1
ATOM 902 C CA . GLY A 1 114 ? 9.447 4.203 11.154 1.00 95.31 114 GLY A CA 1
ATOM 903 C C . GLY A 1 114 ? 10.673 5.101 11.369 1.00 95.31 114 GLY A C 1
ATOM 904 O O . GLY A 1 114 ? 11.288 5.557 10.409 1.00 95.31 114 GLY A O 1
ATOM 905 N N . ILE A 1 115 ? 11.088 5.318 12.623 1.00 96.56 115 ILE A N 1
ATOM 906 C CA . ILE A 1 115 ? 12.309 6.085 12.933 1.00 96.56 115 ILE A CA 1
ATOM 907 C C . ILE A 1 115 ? 13.561 5.342 12.455 1.00 96.56 115 ILE A C 1
ATOM 909 O O . ILE A 1 115 ? 14.481 5.961 11.922 1.00 96.56 115 ILE A O 1
ATOM 913 N N . LEU A 1 116 ? 13.613 4.022 12.653 1.00 96.88 116 LEU A N 1
ATOM 914 C CA . LEU A 1 116 ? 14.745 3.208 12.217 1.00 96.88 116 LEU A CA 1
ATOM 915 C C . LEU A 1 116 ? 14.874 3.174 10.691 1.00 96.88 116 LEU A C 1
ATOM 917 O O . LEU A 1 116 ? 15.993 3.262 10.194 1.00 96.88 116 LEU A O 1
ATOM 921 N N . GLU A 1 117 ? 13.758 3.093 9.964 1.00 96.38 117 GLU A N 1
ATOM 922 C CA . GLU A 1 117 ? 13.743 3.106 8.497 1.00 96.38 117 GLU A CA 1
ATOM 923 C C . GLU A 1 117 ? 14.252 4.439 7.929 1.00 96.38 117 GLU A C 1
ATOM 925 O O . GLU A 1 117 ? 15.064 4.436 7.010 1.00 96.38 117 GLU A O 1
ATOM 930 N N . LEU A 1 118 ? 13.849 5.576 8.509 1.00 94.69 118 LEU A N 1
ATOM 931 C CA . LEU A 1 118 ? 14.287 6.907 8.062 1.00 94.69 118 LEU A CA 1
ATOM 932 C C . LEU A 1 118 ? 15.754 7.228 8.379 1.00 94.69 118 LEU A C 1
ATOM 934 O O . LEU A 1 118 ? 16.314 8.164 7.811 1.00 94.69 118 LEU A O 1
ATOM 938 N N . ARG A 1 119 ? 16.358 6.519 9.337 1.00 95.06 119 ARG A N 1
ATOM 939 C CA . ARG A 1 119 ? 17.737 6.772 9.772 1.00 95.06 119 ARG A CA 1
ATOM 940 C C . ARG A 1 119 ? 18.779 6.227 8.790 1.00 95.06 119 ARG A C 1
ATOM 942 O O . ARG A 1 119 ? 19.905 6.725 8.806 1.00 95.06 119 ARG A O 1
ATOM 949 N N . TRP A 1 120 ? 18.437 5.181 8.038 1.00 85.56 120 TRP A N 1
ATOM 950 C CA . TRP A 1 120 ? 19.340 4.502 7.107 1.00 85.56 120 TRP A CA 1
ATOM 951 C C . TRP A 1 120 ? 19.554 5.314 5.826 1.00 85.56 120 TRP A C 1
ATOM 953 O O . TRP A 1 120 ? 20.729 5.439 5.411 1.00 85.56 120 TRP A O 1
#

Sequence (120 aa):
SIYCMPKRPAFKGSAPINLSDRLNQVLRWALGSVEIFFSRHSPLLYGYKGGNLKWLERFAYVNTTVYPFTALPLLAYCTLPAICLLTGKFIMPEISTLASLFFISLFLSIFATGILELRW